Protein AF-A0A0B1SFU4-F1 (afdb_monomer_lite)

pLDDT: mean 77.6, std 22.21, range [35.69, 96.31]

Sequence (108 aa):
KEEFSKGLILPTDKVKPQVITDEKGDTPKTAEKFDVKSIEVSESFKVPPDRLFEVLSEPTMVRAWANGNVEWDFKEGGKFTLFGGTVTGTFDKIKQNEEILMSWRLKA

Secondary structure (DSSP, 8-state):
-PPP-----------------------------------------SS-HHHHHHHHH-HHHHHHHHTS--EE--STT-EEEEGGGTEEEEEEEEETTTEEEEEEEE--

Radius of gyration: 29.41 Å; chains: 1; bounding box: 39×89×56 Å

Foldseek 3Di:
DDDDDDDDDDDDDDDDDDDPPPPPDDPPPPPPDDDDDDDDDDDDDPDQLQVVLCCVQPPVNVCVVLVDDKDHPRDAQDKIAGDNNQKIWGFNDDDRSPDTDIDIDGDD

Organism: Oesophagostomum dentatum (NCBI:txid61180)

Structure (mmCIF, N/CA/C/O backbone):
data_AF-A0A0B1SFU4-F1
#
_entry.id   AF-A0A0B1SFU4-F1
#
loop_
_atom_site.group_PDB
_atom_site.id
_atom_site.type_symbol
_atom_site.label_atom_id
_atom_site.label_alt_id
_atom_site.label_comp_id
_atom_site.label_asym_id
_atom_site.label_entity_id
_atom_site.label_seq_id
_atom_site.pdbx_PDB_ins_code
_atom_site.Cartn_x
_atom_site.Cartn_y
_atom_site.Cartn_z
_atom_site.occupancy
_atom_site.B_iso_or_equiv
_atom_site.auth_seq_id
_atom_site.auth_comp_id
_atom_site.auth_asym_id
_atom_site.auth_atom_id
_atom_site.pdbx_PDB_model_num
ATOM 1 N N . LYS A 1 1 ? 24.099 -74.686 40.229 1.00 43.03 1 LYS A N 1
ATOM 2 C CA . LYS A 1 1 ? 24.108 -73.822 39.024 1.00 43.03 1 LYS A CA 1
ATOM 3 C C . LYS A 1 1 ? 22.661 -73.414 38.839 1.00 43.03 1 LYS A C 1
ATOM 5 O O . LYS A 1 1 ? 21.841 -74.280 38.585 1.00 43.03 1 LYS A O 1
ATOM 10 N N . GLU A 1 2 ? 22.386 -72.190 39.262 1.00 44.62 2 GLU A N 1
ATOM 11 C CA . GLU A 1 2 ? 21.127 -71.738 39.856 1.00 44.62 2 GLU A CA 1
ATOM 12 C C . GLU A 1 2 ? 20.034 -71.486 38.814 1.00 44.62 2 GLU A C 1
ATOM 14 O O . GLU A 1 2 ? 20.314 -71.089 37.683 1.00 44.62 2 GLU A O 1
ATOM 19 N N . GLU A 1 3 ? 18.811 -71.812 39.216 1.00 39.12 3 GLU A N 1
ATOM 20 C CA . GLU A 1 3 ? 17.614 -71.948 38.399 1.00 39.12 3 GLU A CA 1
ATOM 21 C C . GLU A 1 3 ? 16.852 -70.625 38.230 1.00 39.12 3 GLU A C 1
ATOM 23 O O . GLU A 1 3 ? 16.949 -69.694 39.025 1.00 39.12 3 GLU A O 1
ATOM 28 N N . PHE A 1 4 ? 16.056 -70.583 37.165 1.00 40.91 4 PHE A N 1
ATOM 29 C CA . PHE A 1 4 ? 15.097 -69.540 36.813 1.00 40.91 4 PHE A CA 1
ATOM 30 C C . PHE A 1 4 ? 14.141 -69.169 37.956 1.00 40.91 4 PHE A C 1
ATOM 32 O O . PHE A 1 4 ? 13.552 -70.063 38.560 1.00 40.91 4 PHE A O 1
ATOM 39 N N . SER A 1 5 ? 13.824 -67.875 38.117 1.00 41.31 5 SER A N 1
ATOM 40 C CA . SER A 1 5 ? 12.463 -67.401 38.443 1.00 41.31 5 SER A CA 1
ATOM 41 C C . SER A 1 5 ? 12.339 -65.875 38.509 1.00 41.31 5 SER A C 1
ATOM 43 O O . SER A 1 5 ? 13.187 -65.218 39.093 1.00 41.31 5 SER A O 1
ATOM 45 N N . LYS A 1 6 ? 11.203 -65.384 37.980 1.00 47.84 6 LYS A N 1
ATOM 46 C CA . LYS A 1 6 ? 10.335 -64.287 38.475 1.00 47.84 6 LYS A CA 1
ATOM 47 C C . LYS A 1 6 ? 11.013 -62.962 38.890 1.00 47.84 6 LYS A C 1
ATOM 49 O O . LYS A 1 6 ? 11.814 -62.917 39.800 1.00 47.84 6 LYS A O 1
ATOM 54 N N . GLY A 1 7 ? 10.613 -61.800 38.395 1.00 47.00 7 GLY A N 1
ATOM 55 C CA . GLY A 1 7 ? 9.343 -61.447 37.795 1.00 47.00 7 GLY A CA 1
ATOM 56 C C . GLY A 1 7 ? 9.236 -59.932 37.628 1.00 47.00 7 GLY A C 1
ATOM 57 O O . GLY A 1 7 ? 10.043 -59.156 38.129 1.00 47.00 7 GLY A O 1
ATOM 58 N N . LEU A 1 8 ? 8.212 -59.561 36.875 1.00 54.38 8 LEU A N 1
ATOM 59 C CA . LEU A 1 8 ? 7.698 -58.222 36.644 1.00 54.38 8 LEU A CA 1
ATOM 60 C C . LEU A 1 8 ? 7.418 -57.471 37.957 1.00 54.38 8 LEU A C 1
ATOM 62 O O . LEU A 1 8 ? 6.556 -57.910 38.715 1.00 54.38 8 LEU A O 1
ATOM 66 N N . ILE A 1 9 ? 8.052 -56.312 38.167 1.00 52.47 9 ILE A N 1
ATOM 67 C CA . ILE A 1 9 ? 7.503 -55.239 39.009 1.00 52.47 9 ILE A CA 1
ATOM 68 C C . ILE A 1 9 ? 7.942 -53.874 38.453 1.00 52.47 9 ILE A C 1
ATOM 70 O O . ILE A 1 9 ? 9.131 -53.575 38.359 1.00 52.47 9 ILE A O 1
ATOM 74 N N . LEU A 1 10 ? 6.953 -53.065 38.068 1.00 38.62 10 LEU A N 1
ATOM 75 C CA . LEU A 1 10 ? 7.063 -51.631 37.801 1.00 38.62 10 LEU A CA 1
ATOM 76 C C . LEU A 1 10 ? 7.365 -50.870 39.103 1.00 38.62 10 LEU A C 1
ATOM 78 O O . LEU A 1 10 ? 6.843 -51.243 40.153 1.00 38.62 10 LEU A O 1
ATOM 82 N N . PRO A 1 11 ? 8.000 -49.695 39.014 1.00 50.38 11 PRO A N 1
ATOM 83 C CA . PRO A 1 11 ? 7.636 -48.574 39.864 1.00 50.38 11 PRO A CA 1
ATOM 84 C C . PRO A 1 11 ? 6.887 -47.509 39.048 1.00 50.38 11 PRO A C 1
ATOM 86 O O . PRO A 1 11 ? 7.468 -46.798 38.232 1.00 50.38 11 PRO A O 1
ATOM 89 N N . THR A 1 12 ? 5.584 -47.379 39.298 1.00 48.53 12 THR A N 1
ATOM 90 C CA . THR A 1 12 ? 4.808 -46.150 39.060 1.00 48.53 12 THR A CA 1
ATOM 91 C C . THR A 1 12 ? 4.466 -45.520 40.403 1.00 48.53 12 THR A C 1
ATOM 93 O O . THR A 1 12 ? 3.806 -46.192 41.188 1.00 48.53 12 THR A O 1
ATOM 96 N N . ASP A 1 13 ? 4.909 -44.273 40.622 1.00 40.00 13 ASP A N 1
ATOM 97 C CA . ASP A 1 13 ? 4.367 -43.166 41.459 1.00 40.00 13 ASP A CA 1
ATOM 98 C C . ASP A 1 13 ? 5.557 -42.297 41.933 1.00 40.00 13 ASP A C 1
ATOM 100 O O . ASP A 1 13 ? 6.567 -42.852 42.343 1.00 40.00 13 ASP A O 1
ATOM 104 N N . LYS A 1 14 ? 5.578 -40.960 42.012 1.00 43.97 14 LYS A N 1
ATOM 105 C CA . LYS A 1 14 ? 4.725 -39.829 41.612 1.00 43.97 14 LYS A CA 1
ATOM 106 C C . LYS A 1 14 ? 5.523 -38.545 41.991 1.00 43.97 14 LYS A C 1
ATOM 108 O O . LYS A 1 14 ? 6.107 -38.520 43.067 1.00 43.97 14 LYS A O 1
ATOM 113 N N . VAL A 1 15 ? 5.439 -37.474 41.173 1.00 36.69 15 VAL A N 1
ATOM 114 C CA . VAL A 1 15 ? 5.562 -36.022 41.539 1.00 36.69 15 VAL A CA 1
ATOM 115 C C . VAL A 1 15 ? 6.997 -35.480 41.812 1.00 36.69 15 VAL A C 1
ATOM 117 O O . VAL A 1 15 ? 7.681 -35.959 42.704 1.00 36.69 15 VAL A O 1
ATOM 120 N N . LYS A 1 16 ? 7.556 -34.485 41.083 1.00 41.69 16 LYS A N 1
ATOM 121 C CA . LYS A 1 16 ? 7.142 -33.067 40.870 1.00 41.69 16 LYS A CA 1
ATOM 122 C C . LYS A 1 16 ? 7.644 -32.498 39.514 1.00 41.69 16 LYS A C 1
ATOM 124 O O . LYS A 1 16 ? 8.765 -32.821 39.131 1.00 41.69 16 LYS A O 1
ATOM 129 N N . PRO A 1 17 ? 6.904 -31.600 38.829 1.00 39.72 17 PRO A N 1
ATOM 130 C CA . PRO A 1 17 ? 7.420 -30.865 37.672 1.00 39.72 17 PRO A CA 1
ATOM 131 C C . PRO A 1 17 ? 8.347 -29.722 38.123 1.00 39.72 17 PRO A C 1
ATOM 133 O O . PRO A 1 17 ? 7.935 -28.865 38.904 1.00 39.72 17 PRO A O 1
ATOM 136 N N . GLN A 1 18 ? 9.585 -29.686 37.625 1.00 36.28 18 GLN A N 1
ATOM 137 C CA . GLN A 1 18 ? 10.400 -28.470 37.633 1.00 36.28 18 GLN A CA 1
ATOM 138 C C . GLN A 1 18 ? 10.307 -27.823 36.254 1.00 36.28 18 GLN A C 1
ATOM 140 O O . GLN A 1 18 ? 10.765 -28.374 35.256 1.00 36.28 18 GLN A O 1
ATOM 145 N N . VAL A 1 19 ? 9.665 -26.658 36.228 1.00 42.78 19 VAL A N 1
ATOM 146 C CA . VAL A 1 19 ? 9.708 -25.706 35.122 1.00 42.78 19 VAL A CA 1
ATOM 147 C C . VAL A 1 19 ? 11.157 -25.246 34.997 1.00 42.78 19 VAL A C 1
ATOM 149 O O . VAL A 1 19 ? 11.649 -24.524 35.860 1.00 42.78 19 VAL A O 1
ATOM 152 N N . ILE A 1 20 ? 11.847 -25.693 33.952 1.00 37.34 20 ILE A N 1
ATOM 153 C CA . ILE A 1 20 ? 13.068 -25.035 33.495 1.00 37.34 20 ILE A CA 1
ATOM 154 C C . ILE A 1 20 ? 12.579 -23.912 32.589 1.00 37.34 20 ILE A C 1
ATOM 156 O O . ILE A 1 20 ? 12.149 -24.131 31.461 1.00 37.34 20 ILE A O 1
ATOM 160 N N . THR A 1 21 ? 12.542 -22.711 33.150 1.00 43.06 21 THR A N 1
ATOM 161 C CA . THR A 1 21 ? 12.556 -21.470 32.388 1.00 43.06 21 THR A CA 1
ATOM 162 C C . THR A 1 21 ? 13.855 -21.444 31.594 1.00 43.06 21 THR A C 1
ATOM 164 O O . THR A 1 21 ? 14.926 -21.240 32.163 1.00 43.06 21 THR A O 1
ATOM 167 N N . ASP A 1 22 ? 13.770 -21.681 30.287 1.00 36.38 22 ASP A N 1
ATOM 168 C CA . ASP A 1 22 ? 14.855 -21.386 29.358 1.00 36.38 22 ASP A CA 1
ATOM 169 C C . ASP A 1 22 ? 15.012 -19.861 29.249 1.00 36.38 22 ASP A C 1
ATOM 171 O O . ASP A 1 22 ? 14.467 -19.202 28.362 1.00 36.38 22 ASP A O 1
ATOM 175 N N . GLU A 1 23 ? 15.772 -19.288 30.182 1.00 46.38 23 GLU A N 1
ATOM 176 C CA . GLU A 1 23 ? 16.390 -17.972 30.048 1.00 46.38 23 GLU A CA 1
ATOM 177 C C . GLU A 1 23 ? 17.496 -18.064 28.988 1.00 46.38 23 GLU A C 1
ATOM 179 O O . GLU A 1 23 ? 18.680 -18.242 29.278 1.00 46.38 23 GLU A O 1
ATOM 184 N N 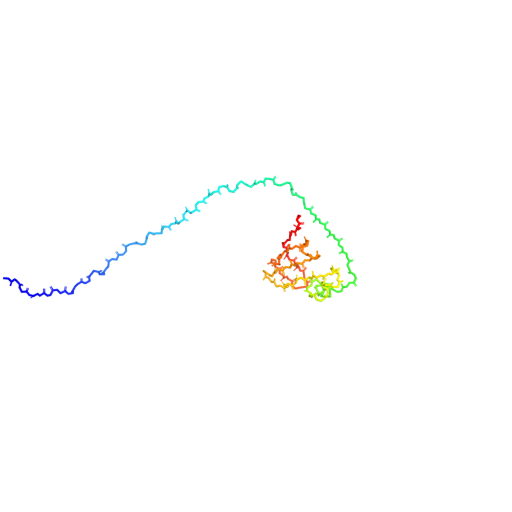. LYS A 1 24 ? 17.102 -17.987 27.713 1.00 36.22 24 LYS A N 1
ATOM 185 C CA . LYS A 1 24 ? 18.040 -17.965 26.589 1.00 36.22 24 LYS A CA 1
ATOM 186 C C . LYS A 1 24 ? 18.373 -16.529 26.186 1.00 36.22 24 LYS A C 1
ATOM 188 O O . LYS A 1 24 ? 17.753 -15.969 25.291 1.00 36.22 24 LYS A O 1
ATOM 193 N N . GLY A 1 25 ? 19.416 -16.006 26.829 1.00 35.69 25 GLY A N 1
ATOM 194 C CA . GLY A 1 25 ? 20.410 -15.111 26.230 1.00 35.69 25 GLY A CA 1
ATOM 195 C C . GLY A 1 25 ? 19.919 -13.746 25.755 1.00 35.69 25 GLY A C 1
ATOM 196 O O . GLY A 1 25 ? 19.691 -13.548 24.563 1.00 35.69 25 GLY A O 1
ATOM 197 N N . ASP A 1 26 ? 19.907 -12.774 26.666 1.00 41.19 26 ASP A N 1
ATOM 198 C CA . ASP A 1 26 ? 20.017 -11.358 26.312 1.00 41.19 26 ASP A CA 1
ATOM 199 C C . ASP A 1 26 ? 21.443 -11.097 25.797 1.00 41.19 26 ASP A C 1
ATOM 201 O O . ASP A 1 26 ? 22.368 -10.762 26.534 1.00 41.19 26 ASP A O 1
ATOM 205 N N . THR A 1 27 ? 21.666 -11.345 24.507 1.00 43.22 27 THR A N 1
ATOM 206 C CA . THR A 1 27 ? 22.712 -10.617 23.789 1.00 43.22 27 THR A CA 1
ATOM 207 C C . THR A 1 27 ? 22.187 -9.199 23.605 1.00 43.22 27 THR A C 1
ATOM 209 O O . THR A 1 27 ? 21.184 -9.054 22.893 1.00 43.22 27 THR A O 1
ATOM 212 N N . PRO A 1 28 ? 22.822 -8.156 24.170 1.00 44.69 28 PRO A N 1
ATOM 213 C CA . PRO A 1 28 ? 22.433 -6.795 23.864 1.00 44.69 28 PRO A CA 1
ATOM 214 C C . PRO A 1 28 ? 22.696 -6.588 22.375 1.00 44.69 28 PRO A C 1
ATOM 216 O O . PRO A 1 28 ? 23.836 -6.441 21.932 1.00 44.69 28 PRO A O 1
ATOM 219 N N . LYS A 1 29 ? 21.629 -6.617 21.570 1.00 52.59 29 LYS A N 1
ATOM 220 C CA . LYS A 1 29 ? 21.651 -5.991 20.254 1.00 52.59 29 LYS A CA 1
ATOM 221 C C . LYS A 1 29 ? 21.972 -4.535 20.543 1.00 52.59 29 LYS A C 1
ATOM 223 O O . LYS A 1 29 ? 21.103 -3.811 21.021 1.00 52.59 29 LYS A O 1
ATOM 228 N N . THR A 1 30 ? 23.220 -4.131 20.318 1.00 48.38 30 THR A N 1
ATOM 229 C CA . THR A 1 30 ? 23.591 -2.723 20.218 1.00 48.38 30 THR A CA 1
ATOM 230 C C . THR A 1 30 ? 22.629 -2.114 19.210 1.00 48.38 30 THR A C 1
ATOM 232 O O . THR A 1 30 ? 22.757 -2.328 18.008 1.00 48.38 30 THR A O 1
ATOM 235 N N . ALA A 1 31 ? 21.592 -1.448 19.714 1.00 64.56 31 ALA A N 1
ATOM 236 C CA . ALA A 1 31 ? 20.699 -0.652 18.908 1.00 64.56 31 ALA A CA 1
ATOM 237 C C . ALA A 1 31 ? 21.546 0.526 18.438 1.00 64.56 31 ALA A C 1
ATOM 239 O O . ALA A 1 31 ? 21.742 1.497 19.172 1.00 64.56 31 ALA A O 1
ATOM 240 N N . GLU A 1 32 ? 22.148 0.380 17.259 1.00 67.75 32 GLU A N 1
ATOM 241 C CA . GLU A 1 32 ? 22.761 1.498 16.564 1.00 67.75 32 GLU A CA 1
ATOM 242 C C . GLU A 1 32 ? 21.714 2.611 16.512 1.00 67.75 32 GLU A C 1
ATOM 244 O O . GLU A 1 32 ? 20.583 2.417 16.058 1.00 67.75 32 GLU A O 1
ATOM 249 N N . LYS A 1 33 ? 22.051 3.758 17.103 1.00 73.62 33 LYS A N 1
ATOM 250 C CA . LYS A 1 33 ? 21.160 4.911 17.126 1.00 73.62 33 LYS A CA 1
ATOM 251 C C . LYS A 1 33 ? 21.171 5.515 15.730 1.00 73.62 33 LYS A C 1
ATOM 253 O O . LYS A 1 33 ? 22.065 6.287 15.400 1.00 73.62 33 LYS A O 1
ATOM 258 N N . PHE A 1 34 ? 20.198 5.130 14.917 1.00 79.50 34 PHE A N 1
ATOM 259 C CA . PHE A 1 34 ? 19.923 5.798 13.655 1.00 79.50 34 PHE A CA 1
ATOM 260 C C . PHE A 1 34 ? 19.148 7.085 13.929 1.00 79.50 34 PHE A C 1
ATOM 262 O O . PHE A 1 34 ? 18.229 7.098 14.750 1.00 79.50 34 PHE A O 1
ATOM 269 N N . ASP A 1 35 ? 19.523 8.162 13.243 1.00 86.88 35 ASP A N 1
ATOM 270 C CA . ASP A 1 35 ? 18.693 9.359 13.185 1.00 86.88 35 ASP A CA 1
ATOM 271 C C . ASP A 1 35 ? 17.485 9.047 12.297 1.00 86.88 35 ASP A C 1
ATOM 273 O O . ASP A 1 35 ? 17.633 8.713 11.119 1.00 86.88 35 ASP A O 1
ATOM 277 N N . VAL A 1 36 ? 16.291 9.068 12.886 1.00 89.69 36 VAL A N 1
ATOM 278 C CA . VAL A 1 36 ? 15.041 8.742 12.197 1.00 89.69 36 VAL A CA 1
ATOM 279 C C . VAL A 1 36 ? 14.181 9.991 12.164 1.00 89.69 36 VAL A C 1
ATOM 281 O O . VAL A 1 36 ? 13.966 10.642 13.185 1.00 89.69 36 VAL A O 1
ATOM 284 N N . LYS A 1 37 ? 13.643 10.297 10.984 1.00 91.75 37 LYS A N 1
ATOM 285 C CA . LYS A 1 37 ? 12.693 11.386 10.786 1.00 91.75 37 LYS A CA 1
ATOM 286 C C . LYS A 1 37 ? 11.368 10.832 10.284 1.00 91.75 37 LYS A C 1
ATOM 288 O O . LYS A 1 37 ? 11.341 10.084 9.310 1.00 91.75 37 LYS A O 1
ATOM 293 N N . SER A 1 38 ? 10.277 11.241 10.922 1.00 92.44 38 SER A N 1
ATOM 294 C CA . SER A 1 38 ? 8.925 10.942 10.453 1.00 92.44 38 SER A CA 1
ATOM 295 C C . SER A 1 38 ? 8.545 11.859 9.292 1.00 92.44 38 SER A C 1
ATOM 297 O O . SER A 1 38 ? 8.850 13.055 9.304 1.00 92.44 38 SER A O 1
ATOM 299 N N . ILE A 1 39 ? 7.887 11.288 8.286 1.00 93.00 39 ILE A N 1
ATOM 300 C CA . ILE A 1 39 ? 7.364 12.002 7.121 1.00 93.00 39 ILE A CA 1
ATOM 301 C C . ILE A 1 39 ? 5.853 11.795 7.109 1.00 93.00 39 ILE A C 1
ATOM 303 O O . ILE A 1 39 ? 5.388 10.658 7.141 1.00 93.00 39 ILE A O 1
ATOM 307 N N . GLU A 1 40 ? 5.106 12.892 7.047 1.00 93.75 40 GLU A N 1
ATOM 308 C CA . GLU A 1 40 ? 3.648 12.891 6.975 1.00 93.75 40 GLU A CA 1
ATOM 309 C C . GLU A 1 40 ? 3.215 13.639 5.714 1.00 93.75 40 GLU A C 1
ATOM 311 O O . GLU A 1 40 ? 3.695 14.740 5.435 1.00 93.75 40 GLU A O 1
ATOM 316 N N . VAL A 1 41 ? 2.324 13.024 4.938 1.00 94.75 41 VAL A N 1
ATOM 317 C CA . VAL A 1 41 ? 1.778 13.582 3.697 1.00 94.75 41 VAL A CA 1
ATOM 318 C C . VAL A 1 41 ? 0.262 13.462 3.762 1.00 94.75 41 VAL A C 1
ATOM 320 O O . VAL A 1 41 ? -0.262 12.394 4.068 1.00 94.75 41 VAL A O 1
ATOM 323 N N . SER A 1 42 ? -0.439 14.563 3.493 1.00 94.75 42 SER A N 1
ATOM 324 C CA . SER A 1 42 ? -1.901 14.613 3.468 1.00 94.75 42 SER A CA 1
ATOM 325 C C . SER A 1 42 ? -2.363 15.122 2.111 1.00 94.75 42 SER A C 1
ATOM 327 O O . SER A 1 42 ? -2.033 16.238 1.709 1.00 94.75 42 SER A O 1
ATOM 329 N N . GLU A 1 43 ? -3.117 14.286 1.403 1.00 93.38 43 GLU A N 1
ATOM 330 C CA . GLU A 1 43 ? -3.664 14.573 0.080 1.00 93.38 43 GLU A CA 1
ATOM 331 C C . GLU A 1 43 ? -5.165 14.274 0.055 1.00 93.38 43 GLU A C 1
ATOM 333 O O . GLU A 1 43 ? -5.666 13.417 0.781 1.00 93.38 43 GLU A O 1
ATOM 338 N N . SER A 1 44 ? -5.907 15.008 -0.776 1.00 93.94 44 SER A N 1
ATOM 339 C CA . SER A 1 44 ? -7.355 14.850 -0.933 1.00 93.94 44 SER A CA 1
ATOM 340 C C . SER A 1 44 ? -7.696 14.469 -2.368 1.00 93.94 44 SER A C 1
ATOM 342 O O . SER A 1 44 ? -7.314 15.165 -3.309 1.00 93.94 44 SER A O 1
ATOM 344 N N . PHE A 1 45 ? -8.476 13.401 -2.535 1.00 92.75 45 PHE A N 1
ATOM 345 C CA . PHE A 1 45 ? -8.885 12.883 -3.839 1.00 92.75 45 PHE A CA 1
ATOM 346 C C . PHE A 1 45 ? -10.396 13.041 -4.039 1.00 92.75 45 PHE A C 1
ATOM 348 O O . PHE A 1 45 ? -11.185 12.830 -3.122 1.00 92.75 45 PHE A O 1
ATOM 355 N N . LYS A 1 46 ? -10.825 13.390 -5.259 1.00 94.12 46 LYS A N 1
ATOM 356 C CA . LYS A 1 46 ? -12.250 13.510 -5.625 1.00 94.12 46 LYS A CA 1
ATOM 357 C C . LYS A 1 46 ? -12.842 12.159 -6.041 1.00 94.12 46 LYS A C 1
ATOM 359 O O . LYS A 1 46 ? -13.400 12.037 -7.129 1.00 94.12 46 LYS A O 1
ATOM 364 N N . VAL A 1 47 ? -12.674 11.140 -5.204 1.00 94.31 47 VAL A N 1
ATOM 365 C CA . VAL A 1 47 ? -13.191 9.787 -5.446 1.00 94.31 47 VAL A CA 1
ATOM 366 C C . VAL A 1 47 ? -13.791 9.205 -4.164 1.00 94.31 47 VAL A C 1
ATOM 368 O O . VAL A 1 47 ? -13.360 9.580 -3.072 1.00 94.31 47 VAL A O 1
ATOM 371 N N . PRO A 1 48 ? -14.772 8.297 -4.274 1.00 93.56 48 PRO A N 1
ATOM 372 C CA . PRO A 1 48 ? -15.259 7.527 -3.136 1.00 93.56 48 PRO A CA 1
ATOM 373 C C . PRO A 1 48 ? -14.140 6.703 -2.456 1.00 93.56 48 PRO A C 1
ATOM 375 O O . PRO A 1 48 ? -13.213 6.266 -3.148 1.00 93.56 48 PRO A O 1
ATOM 378 N N . PRO A 1 49 ? -14.209 6.462 -1.129 1.00 91.06 49 PRO A N 1
ATOM 379 C CA . PRO A 1 49 ? -13.174 5.724 -0.396 1.00 91.06 49 PRO A CA 1
ATOM 380 C C . PRO A 1 49 ? -12.940 4.298 -0.906 1.00 91.06 49 PRO A C 1
ATOM 382 O O . PRO A 1 49 ? -11.802 3.850 -0.979 1.00 91.06 49 PRO A O 1
ATOM 385 N N . ASP A 1 50 ? -14.004 3.604 -1.305 1.00 93.25 50 ASP A N 1
ATOM 386 C CA . ASP A 1 50 ? -13.963 2.271 -1.909 1.00 93.25 50 ASP A CA 1
ATOM 387 C C . ASP A 1 50 ? -13.164 2.264 -3.212 1.00 93.25 50 ASP A C 1
ATOM 389 O O . ASP A 1 50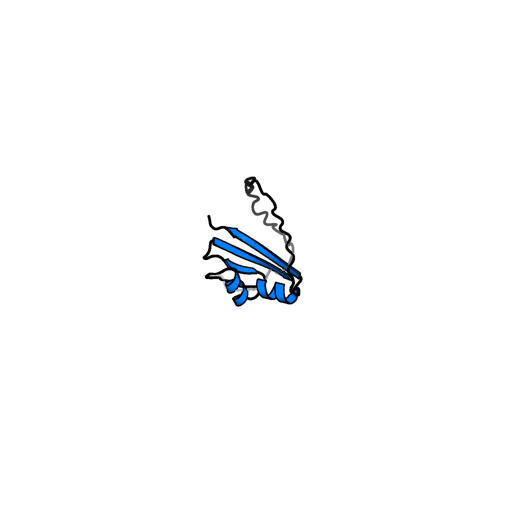 ? -12.318 1.394 -3.420 1.00 93.25 50 ASP A O 1
ATOM 393 N N . ARG A 1 51 ? -13.354 3.286 -4.055 1.00 93.38 51 ARG A N 1
ATOM 394 C CA . ARG A 1 51 ? -12.612 3.389 -5.309 1.00 93.38 51 ARG A CA 1
ATOM 395 C C . ARG A 1 51 ? -11.141 3.718 -5.082 1.00 93.38 51 ARG A C 1
ATOM 397 O O . ARG A 1 51 ? -10.288 3.201 -5.799 1.00 93.38 51 ARG A O 1
ATOM 404 N N . LEU A 1 52 ? -10.833 4.576 -4.108 1.00 93.56 52 LEU A N 1
ATOM 405 C CA . LEU A 1 52 ? -9.446 4.864 -3.740 1.00 93.56 52 LEU A CA 1
ATOM 406 C C . LEU A 1 52 ? -8.754 3.610 -3.205 1.00 93.56 52 LEU A C 1
ATOM 408 O O . LEU A 1 52 ? -7.630 3.313 -3.601 1.00 93.56 52 LEU A O 1
ATOM 412 N N . PHE A 1 53 ? -9.444 2.861 -2.346 1.00 93.94 53 PHE A N 1
ATOM 413 C CA . PHE A 1 53 ? -8.926 1.617 -1.802 1.00 93.94 53 PHE A CA 1
ATOM 414 C C . PHE A 1 53 ? -8.642 0.603 -2.913 1.00 93.94 53 PHE A C 1
ATOM 416 O O . PHE A 1 53 ? -7.546 0.057 -2.952 1.00 93.94 53 PHE A O 1
ATOM 423 N N . GLU A 1 54 ? -9.563 0.436 -3.867 1.00 93.25 54 GLU A N 1
ATOM 424 C CA . GLU A 1 54 ? -9.386 -0.436 -5.034 1.00 93.25 54 GLU A CA 1
ATOM 425 C C . GLU A 1 54 ? -8.134 -0.069 -5.850 1.00 93.25 54 GLU A C 1
ATOM 427 O O . GLU A 1 54 ? -7.358 -0.945 -6.219 1.00 93.25 54 GLU A O 1
ATOM 432 N N . VAL A 1 55 ? -7.872 1.225 -6.076 1.00 93.75 55 VAL A N 1
ATOM 433 C CA . VAL A 1 55 ? -6.671 1.698 -6.799 1.00 93.75 55 VAL A CA 1
ATOM 434 C C . VAL A 1 55 ? -5.365 1.342 -6.076 1.00 93.75 55 VAL A C 1
ATOM 436 O O . VAL A 1 55 ? -4.331 1.145 -6.723 1.00 93.75 55 VAL A O 1
ATOM 439 N N . LEU A 1 56 ? -5.406 1.254 -4.747 1.00 92.44 56 LEU A N 1
ATOM 440 C CA . LEU A 1 56 ? -4.261 0.905 -3.908 1.00 92.44 56 LEU A CA 1
ATOM 441 C C . LEU A 1 56 ? -4.142 -0.606 -3.669 1.00 92.44 56 LEU A C 1
ATOM 443 O O . LEU A 1 56 ? -3.044 -1.089 -3.414 1.00 92.44 56 LEU A O 1
ATOM 447 N N . SER A 1 57 ? -5.235 -1.364 -3.757 1.00 92.12 57 SER A N 1
ATOM 448 C CA . SER A 1 57 ? -5.252 -2.805 -3.498 1.00 92.12 57 SER A CA 1
ATOM 449 C C . SER A 1 57 ? -5.101 -3.645 -4.762 1.00 92.12 57 SER A C 1
ATOM 451 O O . SER A 1 57 ? -4.412 -4.664 -4.738 1.00 92.12 57 SER A O 1
ATOM 453 N N . GLU A 1 58 ? -5.736 -3.241 -5.864 1.00 92.81 58 GLU A N 1
ATOM 454 C CA . GLU A 1 58 ? -5.828 -4.055 -7.073 1.00 92.81 58 GLU A CA 1
ATOM 455 C C . GLU A 1 58 ? -4.505 -4.060 -7.846 1.00 92.81 58 GLU A C 1
ATOM 457 O O . GLU A 1 58 ? -4.077 -3.011 -8.344 1.00 92.81 58 GLU A O 1
ATOM 462 N N . PRO A 1 59 ? -3.878 -5.234 -8.063 1.00 91.31 59 PRO A N 1
ATOM 463 C CA . PRO A 1 59 ? -2.592 -5.332 -8.752 1.00 91.31 59 PRO A CA 1
ATOM 464 C C . PRO A 1 59 ? -2.588 -4.668 -10.133 1.00 91.31 59 PRO A C 1
ATOM 466 O O . PRO A 1 59 ? -1.587 -4.088 -10.552 1.00 91.31 59 PRO A O 1
ATOM 469 N N . THR A 1 60 ? -3.708 -4.741 -10.855 1.00 91.19 60 THR A N 1
ATOM 470 C CA . THR A 1 60 ? -3.857 -4.127 -12.181 1.00 91.19 60 THR A CA 1
ATOM 471 C C . THR A 1 60 ? -3.794 -2.601 -12.110 1.00 91.19 60 THR A C 1
ATOM 473 O O . THR A 1 60 ? -3.139 -1.980 -12.946 1.00 91.19 60 THR A O 1
ATOM 476 N N . MET A 1 61 ? -4.425 -1.990 -11.103 1.00 92.25 61 MET A N 1
ATOM 477 C CA . MET A 1 61 ? -4.401 -0.536 -10.916 1.00 92.25 61 MET A CA 1
ATOM 478 C C . MET A 1 61 ? -3.054 -0.067 -10.385 1.00 92.25 61 MET A C 1
ATOM 480 O O . MET A 1 61 ? -2.521 0.928 -10.873 1.00 92.25 61 MET A O 1
ATOM 484 N N . VAL A 1 62 ? -2.462 -0.838 -9.472 1.00 92.62 62 VAL A N 1
ATOM 485 C CA . VAL A 1 62 ? -1.122 -0.570 -8.952 1.00 92.62 62 VAL A CA 1
ATOM 486 C C . VAL A 1 62 ? -0.083 -0.558 -10.059 1.00 92.62 62 VAL A C 1
ATOM 488 O O . VAL A 1 62 ? 0.713 0.372 -10.152 1.00 92.62 62 VAL A O 1
ATOM 491 N N . ARG A 1 63 ? -0.135 -1.525 -10.976 1.00 91.62 63 ARG A N 1
ATOM 492 C CA . ARG A 1 63 ? 0.730 -1.529 -12.164 1.00 91.62 63 ARG A CA 1
ATOM 493 C C . ARG A 1 63 ? 0.534 -0.298 -13.045 1.00 91.62 63 ARG A C 1
ATOM 495 O O . ARG A 1 63 ? 1.512 0.186 -13.609 1.00 91.62 63 ARG A O 1
ATOM 502 N N . ALA A 1 64 ? -0.696 0.205 -13.159 1.00 91.56 64 ALA A N 1
ATOM 503 C CA . ALA A 1 64 ? -0.998 1.366 -13.988 1.00 91.56 64 ALA A CA 1
ATOM 504 C C . ALA A 1 64 ? -0.359 2.652 -13.442 1.00 91.56 64 ALA A C 1
ATOM 506 O O . ALA A 1 64 ? 0.231 3.398 -14.220 1.00 91.56 64 ALA A O 1
ATOM 507 N N . TRP A 1 65 ? -0.425 2.906 -12.127 1.00 91.12 65 TRP A N 1
ATOM 508 C CA . TRP A 1 65 ? 0.179 4.113 -11.546 1.00 91.12 65 TRP A CA 1
ATOM 509 C C . TRP A 1 65 ? 1.669 3.959 -11.217 1.00 91.12 65 TRP A C 1
ATOM 511 O O . TRP A 1 65 ? 2.412 4.933 -11.309 1.00 91.12 65 TRP A O 1
ATOM 521 N N . ALA A 1 66 ? 2.141 2.753 -10.889 1.00 88.62 66 ALA A N 1
ATOM 522 C CA . ALA A 1 66 ? 3.558 2.501 -10.608 1.00 88.62 66 ALA A CA 1
ATOM 523 C C . ALA A 1 66 ? 4.420 2.384 -11.880 1.00 88.62 66 ALA A C 1
ATOM 525 O O . ALA A 1 66 ? 5.646 2.372 -11.784 1.00 88.62 66 ALA A O 1
ATOM 526 N N . ASN A 1 67 ? 3.785 2.291 -13.057 1.00 82.25 67 ASN A N 1
ATOM 527 C CA . ASN A 1 67 ? 4.408 2.261 -14.381 1.00 82.25 67 ASN A CA 1
ATOM 528 C C . ASN A 1 67 ? 5.619 1.310 -14.478 1.00 82.25 67 ASN A C 1
ATOM 530 O O . ASN A 1 67 ? 6.739 1.723 -14.785 1.00 82.25 67 ASN A O 1
ATOM 534 N N . GLY A 1 68 ? 5.417 0.021 -14.191 1.00 77.44 68 GLY A N 1
ATOM 535 C CA . GLY A 1 68 ? 6.504 -0.955 -14.256 1.00 77.44 68 GLY A CA 1
ATOM 536 C C . GLY A 1 68 ? 6.121 -2.371 -13.843 1.00 77.44 68 GLY A C 1
ATOM 537 O O . GLY A 1 68 ? 4.956 -2.684 -13.597 1.00 77.44 68 GLY A O 1
ATOM 538 N N . ASN A 1 69 ? 7.133 -3.240 -13.765 1.00 82.69 69 ASN A N 1
ATOM 539 C CA . ASN A 1 69 ? 6.967 -4.591 -13.241 1.00 82.69 69 ASN A CA 1
ATOM 540 C C . ASN A 1 69 ? 6.724 -4.521 -11.727 1.00 82.69 69 ASN A C 1
ATOM 542 O O . ASN A 1 69 ? 7.595 -4.063 -10.983 1.00 82.69 69 ASN A O 1
ATOM 546 N N . VAL A 1 70 ? 5.536 -4.956 -11.305 1.00 89.81 70 VAL A N 1
ATOM 547 C CA . VAL A 1 70 ? 5.094 -4.932 -9.909 1.00 89.81 70 VAL A CA 1
ATOM 548 C C . VAL A 1 70 ? 4.695 -6.331 -9.459 1.00 89.81 70 VAL A C 1
ATOM 550 O O . VAL A 1 70 ? 3.846 -6.982 -10.085 1.00 89.81 70 VAL A O 1
ATOM 553 N N . GLU A 1 71 ? 5.254 -6.739 -8.323 1.00 91.69 71 GLU A N 1
ATOM 554 C CA . GLU A 1 71 ? 4.742 -7.839 -7.510 1.00 91.69 71 GLU A CA 1
ATOM 555 C C . GLU A 1 71 ? 3.851 -7.242 -6.419 1.00 91.69 71 GLU A C 1
ATOM 557 O O . GLU A 1 71 ? 4.288 -6.361 -5.680 1.00 91.69 71 GLU A O 1
ATOM 562 N N . TRP A 1 72 ? 2.595 -7.680 -6.348 1.00 94.31 72 TRP A N 1
ATOM 563 C CA . TRP A 1 72 ? 1.593 -7.116 -5.444 1.00 94.31 72 TRP A CA 1
ATOM 564 C C . TRP A 1 72 ? 0.755 -8.235 -4.831 1.00 94.31 72 TRP A C 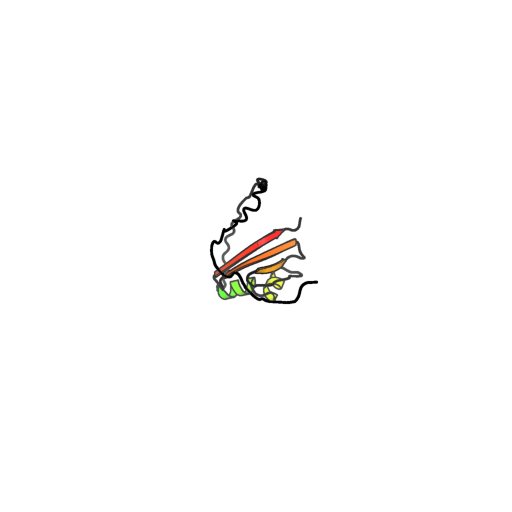1
ATOM 566 O O . TRP A 1 72 ? -0.258 -8.647 -5.393 1.00 94.31 72 TRP A O 1
ATOM 576 N N . ASP A 1 73 ? 1.213 -8.777 -3.706 1.00 93.88 73 ASP A N 1
ATOM 577 C CA . ASP A 1 73 ? 0.486 -9.792 -2.941 1.00 93.88 73 ASP A CA 1
ATOM 578 C C . ASP A 1 73 ? -0.316 -9.096 -1.837 1.00 93.88 73 ASP A C 1
ATOM 580 O O . ASP A 1 73 ? 0.117 -9.028 -0.689 1.00 93.88 73 ASP A O 1
ATOM 584 N N . PHE A 1 74 ? -1.452 -8.498 -2.210 1.00 92.88 74 PHE A N 1
ATOM 585 C CA . PHE A 1 74 ? -2.286 -7.701 -1.307 1.00 92.88 74 PHE A CA 1
ATOM 586 C C . PHE A 1 74 ? -3.076 -8.586 -0.332 1.00 92.88 74 PHE A C 1
ATOM 588 O O . PHE A 1 74 ? -4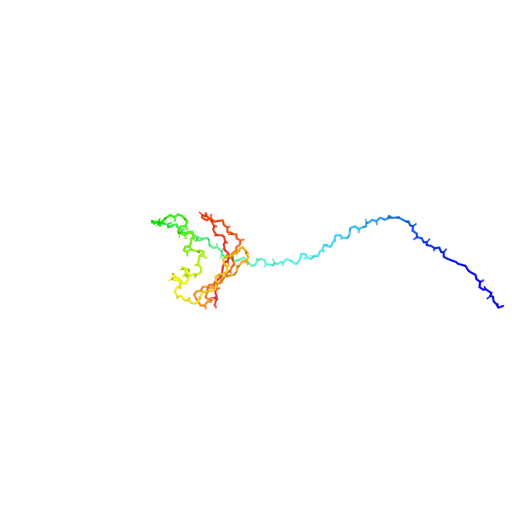.267 -8.847 -0.495 1.00 92.88 74 PHE A O 1
ATOM 595 N N . LYS A 1 75 ? -2.379 -9.079 0.686 1.00 92.75 75 LYS A N 1
ATOM 596 C CA . LYS A 1 75 ? -2.923 -9.836 1.816 1.00 92.75 75 LYS A CA 1
ATOM 597 C C . LYS A 1 75 ? -2.105 -9.539 3.065 1.00 92.75 75 LYS A C 1
ATOM 599 O O . LYS A 1 75 ? -0.956 -9.123 2.956 1.00 92.75 75 LYS A O 1
ATOM 604 N N . GLU A 1 76 ? -2.655 -9.799 4.244 1.00 93.12 76 GLU A N 1
ATOM 605 C CA . GLU A 1 76 ? -1.889 -9.677 5.490 1.00 93.12 76 GLU A CA 1
ATOM 606 C C . GLU A 1 76 ? -0.675 -10.625 5.474 1.00 93.12 76 GLU A C 1
ATOM 608 O O . GLU A 1 76 ? -0.794 -11.814 5.168 1.00 93.12 76 GLU A O 1
ATOM 613 N N . GLY A 1 77 ? 0.514 -10.080 5.733 1.00 93.44 77 GLY A N 1
ATOM 614 C CA . GLY A 1 77 ? 1.803 -10.765 5.593 1.00 93.44 77 GLY A CA 1
ATOM 615 C C . GLY A 1 77 ? 2.292 -10.942 4.148 1.00 93.44 77 GLY A C 1
ATOM 616 O O . GLY A 1 77 ? 3.352 -11.534 3.925 1.00 93.44 77 GLY A O 1
ATOM 617 N N . GLY A 1 78 ? 1.541 -10.455 3.160 1.00 94.25 78 GLY A N 1
ATOM 618 C CA . GLY A 1 78 ? 1.915 -10.476 1.752 1.00 94.25 78 GLY A CA 1
ATOM 619 C C . GLY A 1 78 ? 3.084 -9.540 1.451 1.00 94.25 78 GLY A C 1
ATOM 620 O O . GLY A 1 78 ? 3.353 -8.595 2.193 1.00 94.25 78 GLY A O 1
ATOM 621 N N . LYS A 1 79 ? 3.807 -9.818 0.365 1.00 95.00 79 LYS A N 1
ATOM 622 C CA . LYS A 1 79 ? 4.980 -9.044 -0.067 1.00 95.00 79 LYS A CA 1
ATOM 623 C C . LYS A 1 79 ? 4.667 -8.210 -1.298 1.00 95.00 79 LYS A C 1
ATOM 625 O O . LYS A 1 79 ? 3.865 -8.604 -2.144 1.00 95.00 79 LYS A O 1
ATOM 630 N N . PHE A 1 80 ? 5.364 -7.092 -1.436 1.00 94.56 80 PHE A N 1
ATOM 631 C CA . PHE A 1 80 ? 5.296 -6.296 -2.649 1.00 94.56 80 PHE A CA 1
ATOM 632 C C . PHE A 1 80 ? 6.658 -5.779 -3.094 1.00 94.56 80 PHE A C 1
ATOM 634 O O . PHE A 1 80 ? 7.561 -5.535 -2.288 1.00 94.56 80 PHE A O 1
ATOM 641 N N . THR A 1 81 ? 6.755 -5.579 -4.404 1.00 94.00 81 THR A N 1
ATOM 642 C CA . THR A 1 81 ? 7.924 -5.056 -5.100 1.00 94.00 81 THR A CA 1
ATOM 643 C C . THR A 1 81 ? 7.450 -4.022 -6.116 1.00 94.00 81 THR A C 1
ATOM 645 O O . THR A 1 81 ? 6.734 -4.368 -7.054 1.00 94.00 81 THR A O 1
ATOM 648 N N . LEU A 1 82 ? 7.858 -2.763 -5.952 1.00 92.06 82 LEU A N 1
ATOM 649 C CA . LEU A 1 82 ? 7.519 -1.647 -6.841 1.00 92.06 82 LEU A CA 1
ATOM 650 C C . LEU A 1 82 ? 8.771 -1.088 -7.532 1.00 92.06 82 LEU A C 1
ATOM 652 O O . LEU A 1 82 ? 9.904 -1.268 -7.070 1.00 92.06 82 LEU A O 1
ATOM 656 N N . PHE A 1 83 ? 8.552 -0.389 -8.650 1.00 89.50 83 PHE A N 1
ATOM 657 C CA . PHE A 1 83 ? 9.588 0.322 -9.413 1.00 89.50 83 PHE A CA 1
ATOM 658 C C . PHE A 1 83 ? 10.812 -0.553 -9.735 1.00 89.50 83 PHE A C 1
ATOM 660 O O . PHE A 1 83 ? 11.958 -0.171 -9.484 1.00 89.50 83 PHE A O 1
ATOM 667 N N . GLY A 1 84 ? 10.568 -1.773 -10.227 1.00 85.25 84 GLY A N 1
ATOM 668 C CA . GLY A 1 84 ? 11.632 -2.687 -10.654 1.00 85.25 84 GLY A CA 1
ATOM 669 C C . GLY A 1 84 ? 12.520 -3.211 -9.520 1.00 85.25 84 GLY A C 1
ATOM 670 O O . GLY A 1 84 ? 13.668 -3.568 -9.769 1.00 85.25 84 GLY A O 1
ATOM 671 N N . GLY A 1 85 ? 12.022 -3.246 -8.280 1.00 89.12 85 GLY A N 1
ATOM 672 C CA . GLY A 1 85 ? 12.798 -3.717 -7.126 1.00 89.12 85 GLY A CA 1
ATOM 673 C C . GLY A 1 85 ? 13.430 -2.614 -6.289 1.00 89.12 85 GLY A C 1
ATOM 674 O O . GLY A 1 85 ? 14.135 -2.921 -5.329 1.00 89.12 85 GLY A O 1
ATOM 675 N N . THR A 1 86 ? 13.184 -1.348 -6.631 1.00 91.19 86 THR A N 1
ATOM 676 C CA . THR A 1 86 ? 13.689 -0.204 -5.862 1.00 91.19 86 THR A CA 1
ATOM 677 C C . THR A 1 86 ? 12.974 -0.081 -4.524 1.00 91.19 86 THR A C 1
ATOM 679 O O . THR A 1 86 ? 13.610 0.203 -3.516 1.00 91.19 86 THR A O 1
ATOM 682 N N . VAL A 1 87 ? 11.665 -0.332 -4.497 1.00 93.44 87 VAL A N 1
ATOM 683 C CA . VAL A 1 87 ? 10.864 -0.331 -3.270 1.00 93.44 87 VAL A CA 1
ATOM 684 C C . VAL A 1 87 ? 10.389 -1.755 -3.027 1.00 93.44 87 VAL A C 1
ATOM 686 O O . VAL A 1 87 ? 9.786 -2.372 -3.904 1.00 93.44 87 VAL A O 1
ATOM 689 N N . THR A 1 88 ? 10.658 -2.279 -1.838 1.00 94.44 88 THR A N 1
ATOM 690 C CA . THR A 1 88 ? 10.205 -3.613 -1.420 1.00 94.44 88 THR A CA 1
ATOM 691 C C . THR A 1 88 ? 9.613 -3.540 -0.026 1.00 94.44 88 THR A C 1
ATOM 693 O O . THR A 1 88 ? 10.057 -2.725 0.786 1.00 94.44 88 THR A O 1
ATOM 696 N N . GLY A 1 89 ? 8.626 -4.381 0.264 1.00 95.19 89 GLY A N 1
ATOM 697 C CA . GLY A 1 89 ? 7.954 -4.345 1.555 1.00 95.19 89 GLY A CA 1
ATOM 698 C C . GLY A 1 89 ? 6.988 -5.493 1.805 1.00 95.19 89 GLY A C 1
ATOM 699 O O . GLY A 1 89 ? 6.884 -6.436 1.014 1.00 95.19 89 GLY A O 1
ATOM 700 N N . THR A 1 90 ? 6.300 -5.397 2.939 1.00 96.31 90 THR A N 1
ATOM 701 C CA . THR A 1 90 ? 5.251 -6.312 3.397 1.00 96.31 90 THR 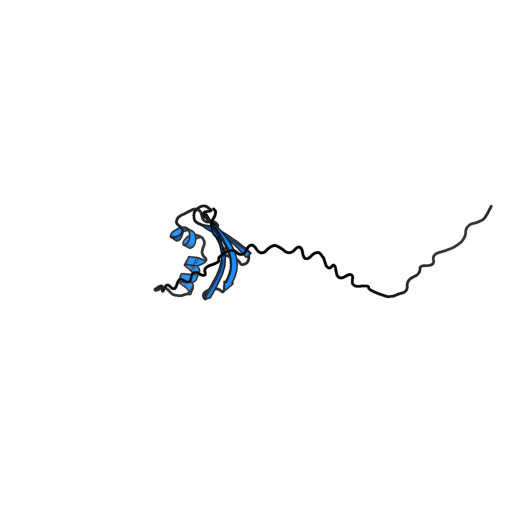A CA 1
ATOM 702 C C . THR A 1 90 ? 4.015 -5.544 3.843 1.00 96.31 90 THR A C 1
ATOM 704 O O . THR A 1 90 ? 4.122 -4.436 4.370 1.00 96.31 90 THR A O 1
ATOM 707 N N . PHE A 1 91 ? 2.839 -6.139 3.651 1.00 96.19 91 PHE A N 1
ATOM 708 C CA . PHE A 1 91 ? 1.594 -5.642 4.232 1.00 96.19 91 PHE A CA 1
ATOM 709 C C . PHE A 1 91 ? 1.436 -6.211 5.636 1.00 96.19 91 PHE A C 1
ATOM 711 O O . PHE A 1 91 ? 1.342 -7.426 5.808 1.00 96.19 91 PHE A O 1
ATOM 718 N N . ASP A 1 92 ? 1.392 -5.344 6.638 1.00 94.88 92 ASP A N 1
ATOM 719 C CA . ASP A 1 92 ? 1.319 -5.765 8.035 1.00 94.88 92 ASP A CA 1
ATOM 720 C C . ASP A 1 92 ? -0.137 -5.953 8.469 1.00 94.88 92 ASP A C 1
ATOM 722 O O . ASP A 1 92 ? -0.468 -6.925 9.145 1.00 94.88 92 ASP A O 1
ATOM 726 N N . LYS A 1 93 ? -1.023 -5.044 8.045 1.00 94.69 93 LYS A N 1
ATOM 727 C CA . LYS A 1 93 ? -2.456 -5.099 8.347 1.00 94.69 93 LYS A CA 1
ATOM 728 C C . LYS A 1 93 ? -3.264 -4.370 7.284 1.00 94.69 93 LYS A C 1
ATOM 730 O O . LYS A 1 93 ? -2.859 -3.310 6.809 1.00 94.69 93 LYS A O 1
ATOM 735 N N . ILE A 1 94 ? -4.428 -4.917 6.940 1.00 94.38 94 ILE A N 1
ATOM 736 C CA . ILE A 1 94 ? -5.295 -4.355 5.903 1.00 94.38 94 ILE A CA 1
ATOM 737 C C . ILE A 1 94 ? -6.706 -4.189 6.467 1.00 94.38 94 ILE A C 1
ATOM 739 O O . ILE A 1 94 ? -7.380 -5.165 6.786 1.00 94.38 94 ILE A O 1
ATOM 743 N N . LYS A 1 95 ? -7.179 -2.944 6.560 1.00 92.94 95 LYS A N 1
ATOM 744 C CA . LYS A 1 95 ? -8.564 -2.617 6.899 1.00 92.94 95 LYS A CA 1
ATOM 745 C C . LYS A 1 95 ? -9.259 -2.067 5.661 1.00 92.94 95 LYS A C 1
ATOM 747 O O . LYS A 1 95 ? -8.984 -0.954 5.214 1.00 92.94 95 LYS A O 1
ATOM 752 N N . GLN A 1 96 ? -10.150 -2.876 5.097 1.00 90.88 96 GLN A N 1
ATOM 753 C CA . GLN A 1 96 ? -10.827 -2.560 3.845 1.00 90.88 96 GLN A CA 1
ATOM 754 C C . GLN A 1 96 ? -11.524 -1.193 3.901 1.00 90.88 96 GLN A C 1
ATOM 756 O O . GLN A 1 96 ? -12.281 -0.920 4.830 1.00 90.88 96 GLN A O 1
ATOM 761 N N . ASN A 1 97 ? -11.271 -0.363 2.885 1.00 90.12 97 ASN A N 1
ATOM 762 C CA . ASN A 1 97 ? -11.817 0.990 2.715 1.00 90.12 97 ASN A CA 1
ATOM 763 C C . ASN A 1 97 ? -11.471 1.993 3.832 1.00 90.12 97 ASN A C 1
ATOM 765 O O . ASN A 1 97 ? -12.124 3.031 3.928 1.00 90.12 97 ASN A O 1
ATOM 769 N N . GLU A 1 98 ? -10.463 1.710 4.663 1.00 91.75 98 GLU A N 1
ATOM 770 C CA . GLU A 1 98 ? -10.109 2.582 5.788 1.00 91.75 98 GLU A CA 1
ATOM 771 C C . GLU A 1 98 ? -8.600 2.784 5.947 1.00 91.75 98 GLU A C 1
ATOM 773 O O . GLU A 1 98 ? -8.142 3.922 5.927 1.00 91.75 98 GLU A O 1
ATOM 778 N N . GLU A 1 99 ? -7.812 1.710 6.078 1.00 92.19 99 GLU A N 1
ATOM 779 C CA . GLU A 1 99 ? -6.384 1.820 6.405 1.00 92.19 99 GLU A CA 1
ATOM 780 C C . GLU A 1 99 ? -5.566 0.655 5.829 1.00 92.19 99 GLU A C 1
ATOM 782 O O . GLU A 1 99 ? -5.992 -0.501 5.851 1.00 92.19 99 GLU A O 1
ATOM 787 N N . ILE A 1 100 ? -4.355 0.953 5.349 1.00 94.25 100 ILE A N 1
ATOM 788 C CA . ILE A 1 100 ? -3.368 -0.038 4.909 1.00 94.25 100 ILE A CA 1
ATOM 789 C C . ILE A 1 100 ? -2.066 0.238 5.663 1.00 94.25 100 ILE A C 1
ATOM 791 O O . ILE A 1 100 ? -1.432 1.270 5.455 1.00 94.25 100 ILE A O 1
ATOM 795 N N . LEU A 1 101 ? -1.658 -0.699 6.518 1.00 95.38 101 LEU A N 1
ATOM 796 C CA . LEU A 1 101 ? -0.374 -0.667 7.214 1.00 95.38 101 LEU A CA 1
ATOM 797 C C . LEU A 1 101 ? 0.635 -1.513 6.444 1.00 95.38 101 LEU A C 1
ATOM 799 O O . LEU A 1 101 ? 0.398 -2.693 6.170 1.00 95.38 101 LEU A O 1
ATOM 803 N N . MET A 1 102 ? 1.765 -0.904 6.098 1.00 95.06 102 MET A N 1
ATOM 804 C CA . MET A 1 102 ? 2.827 -1.555 5.344 1.00 95.06 102 MET A CA 1
ATOM 805 C C . MET A 1 102 ? 4.205 -1.128 5.839 1.00 95.06 102 MET A C 1
ATOM 807 O O . MET A 1 102 ? 4.445 0.047 6.124 1.00 95.06 102 MET A O 1
ATOM 811 N N . SER A 1 103 ? 5.126 -2.083 5.849 1.00 95.12 103 SER A N 1
ATOM 812 C CA . SER A 1 103 ? 6.540 -1.866 6.126 1.00 95.12 103 SER A CA 1
ATOM 813 C C . SER A 1 103 ? 7.319 -1.963 4.823 1.00 95.12 103 SER A C 1
ATOM 815 O O . SER A 1 103 ? 7.199 -2.947 4.095 1.00 95.12 103 SER A O 1
ATOM 817 N N . TRP A 1 104 ? 8.130 -0.955 4.508 1.00 95.06 104 TRP A N 1
ATOM 818 C CA . TRP A 1 104 ? 8.871 -0.907 3.249 1.00 95.06 104 TRP A CA 1
ATOM 819 C C . TRP A 1 104 ? 10.281 -0.360 3.425 1.00 95.06 104 TRP A C 1
ATOM 821 O O . TRP A 1 104 ? 10.613 0.299 4.409 1.00 95.06 104 TRP A O 1
ATOM 831 N N . ARG A 1 105 ? 11.127 -0.655 2.441 1.00 94.06 105 ARG A N 1
ATOM 832 C CA . ARG A 1 105 ? 12.493 -0.149 2.346 1.00 94.06 105 ARG A CA 1
ATOM 833 C C . ARG A 1 105 ? 12.862 0.140 0.903 1.00 94.06 105 ARG A C 1
ATOM 835 O O . ARG A 1 105 ? 12.372 -0.511 -0.024 1.00 94.06 105 ARG A O 1
ATOM 842 N N . LEU A 1 106 ? 13.793 1.070 0.743 1.00 93.38 106 LEU A N 1
ATOM 843 C CA . LEU A 1 106 ? 14.484 1.265 -0.520 1.00 93.38 106 LEU A CA 1
ATOM 844 C C . LEU A 1 106 ? 15.625 0.259 -0.654 1.00 93.38 106 LEU A C 1
ATOM 846 O O . LEU A 1 106 ? 16.285 -0.117 0.324 1.00 93.38 106 LEU A O 1
ATOM 850 N N . LYS A 1 107 ? 15.849 -0.183 -1.884 1.00 87.19 107 LYS A N 1
ATOM 851 C CA . LYS A 1 107 ? 17.094 -0.819 -2.279 1.00 87.19 107 LYS A CA 1
ATOM 852 C C . LYS A 1 107 ? 18.161 0.273 -2.385 1.00 87.19 107 LYS A C 1
ATOM 854 O O . LYS A 1 107 ? 17.935 1.277 -3.055 1.00 87.19 107 LYS A O 1
ATOM 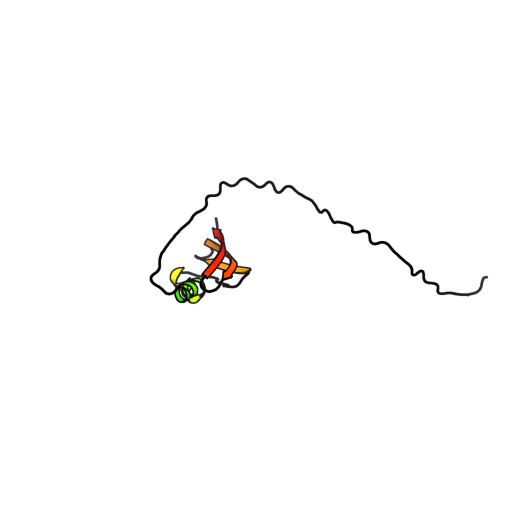859 N N . ALA A 1 108 ? 19.262 0.075 -1.664 1.00 65.38 108 ALA A N 1
ATOM 860 C CA . ALA A 1 108 ? 20.454 0.916 -1.746 1.00 65.38 108 ALA A CA 1
ATOM 861 C C . ALA A 1 108 ? 21.241 0.628 -3.030 1.00 65.38 108 ALA A C 1
ATOM 863 O O . ALA A 1 108 ? 21.181 -0.537 -3.498 1.00 65.38 108 ALA A O 1
#

InterPro domains:
  IPR013538 Activator of Hsp90 ATPase homologue 1/2-like, C-terminal [PF08327] (46-107)
  IPR023393 START-like domain superfamily [G3DSA:3.30.530.20] (35-108)